Protein AF-A0AAU7AGF8-F1 (afdb_monomer_lite)

Sequence (89 aa):
MSKITINRVEYETDLFNDKAKALLNSVRVIEDSLVKLNDEVKVYNTAKRSYVSSLLAELEEYSEPKDYKTGKKAASKKTRSSAKSKKST

Radius of gyration: 31.0 Å; chains: 1; bounding box: 58×33×75 Å

Structure (mmCIF, N/CA/C/O backbone):
data_AF-A0AAU7AGF8-F1
#
_entry.id   AF-A0AAU7AGF8-F1
#
loop_
_atom_site.group_PDB
_atom_site.id
_atom_site.type_symbol
_atom_site.label_atom_id
_atom_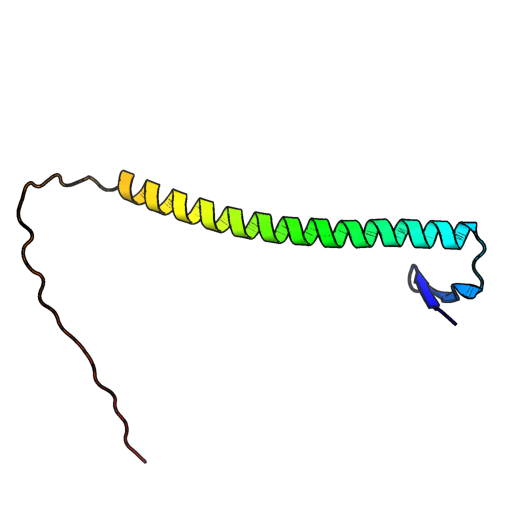site.label_alt_id
_atom_site.label_comp_id
_atom_site.label_asym_id
_atom_site.label_entity_id
_atom_site.label_seq_id
_atom_site.pdbx_PDB_ins_code
_atom_site.Cartn_x
_atom_site.Cartn_y
_atom_site.Cartn_z
_atom_site.occupancy
_atom_site.B_iso_or_equiv
_atom_site.auth_seq_id
_atom_site.auth_comp_id
_atom_site.auth_asym_id
_atom_site.auth_atom_id
_atom_site.pdbx_PDB_model_num
ATOM 1 N N . MET A 1 1 ? 25.726 -2.916 -11.426 1.00 71.38 1 MET A N 1
ATOM 2 C CA . MET A 1 1 ? 24.853 -3.906 -12.075 1.00 71.38 1 MET A CA 1
ATOM 3 C C . MET A 1 1 ? 23.595 -4.037 -11.241 1.00 71.38 1 MET A C 1
ATOM 5 O O . MET A 1 1 ? 23.597 -4.755 -10.245 1.00 71.38 1 MET A O 1
ATOM 9 N N . SER A 1 2 ? 22.562 -3.268 -11.574 1.00 86.75 2 SER A N 1
ATOM 10 C CA . SER A 1 2 ? 21.261 -3.358 -10.902 1.00 86.75 2 SER A CA 1
ATOM 11 C C . SER A 1 2 ? 20.422 -4.465 -11.549 1.00 86.75 2 SER A C 1
ATOM 13 O O . SER A 1 2 ? 20.398 -4.603 -12.772 1.00 86.75 2 SER A O 1
ATOM 15 N N . LYS A 1 3 ? 19.756 -5.286 -10.729 1.00 92.12 3 LYS A N 1
ATOM 16 C CA . LYS A 1 3 ? 18.948 -6.424 -11.185 1.00 92.12 3 LYS A CA 1
ATOM 17 C C . LYS A 1 3 ? 17.529 -6.348 -10.638 1.00 92.12 3 LYS A C 1
ATOM 19 O O . LYS A 1 3 ? 17.328 -5.893 -9.513 1.00 92.12 3 LYS A O 1
ATOM 24 N N . ILE A 1 4 ? 16.556 -6.800 -11.425 1.00 92.56 4 ILE A N 1
ATOM 25 C CA . ILE A 1 4 ? 15.161 -6.959 -10.993 1.00 92.56 4 ILE A CA 1
ATOM 26 C C . ILE A 1 4 ? 14.644 -8.332 -11.399 1.00 92.56 4 ILE A C 1
ATOM 28 O O . ILE A 1 4 ? 15.067 -8.883 -12.410 1.00 92.56 4 ILE A O 1
ATOM 32 N N . THR A 1 5 ? 13.698 -8.871 -10.637 1.00 93.00 5 THR A N 1
ATOM 33 C CA . THR A 1 5 ? 12.997 -10.105 -11.006 1.00 93.00 5 THR A CA 1
ATOM 34 C C . THR A 1 5 ? 11.579 -9.767 -11.444 1.00 93.00 5 THR A C 1
ATOM 36 O O . THR A 1 5 ? 10.823 -9.185 -10.673 1.00 93.00 5 THR A O 1
ATOM 39 N N . ILE A 1 6 ? 11.207 -10.153 -12.664 1.00 88.00 6 ILE A N 1
ATOM 40 C CA . ILE A 1 6 ? 9.840 -10.043 -13.191 1.00 88.00 6 ILE A CA 1
ATOM 41 C C . ILE A 1 6 ? 9.390 -11.450 -13.575 1.00 88.00 6 ILE A C 1
ATOM 43 O O . ILE A 1 6 ? 10.090 -12.141 -14.307 1.00 88.00 6 ILE A O 1
ATOM 47 N N . ASN A 1 7 ? 8.231 -11.897 -13.083 1.00 90.25 7 ASN A N 1
ATOM 48 C CA . ASN A 1 7 ? 7.675 -13.222 -13.397 1.00 90.25 7 ASN A CA 1
ATOM 49 C C . ASN A 1 7 ? 8.673 -14.382 -13.201 1.00 90.25 7 ASN A C 1
ATOM 51 O O . ASN A 1 7 ? 8.698 -15.324 -13.988 1.00 90.25 7 ASN A O 1
ATOM 55 N N . ARG A 1 8 ? 9.479 -14.321 -12.128 1.00 92.38 8 ARG A N 1
ATOM 56 C CA . ARG A 1 8 ? 10.531 -15.304 -11.782 1.00 92.38 8 ARG A CA 1
ATOM 57 C C . ARG A 1 8 ? 11.727 -15.345 -12.746 1.00 92.38 8 ARG A C 1
ATOM 59 O O . ARG A 1 8 ? 12.538 -16.259 -12.650 1.00 92.38 8 ARG A O 1
ATOM 66 N N . VAL A 1 9 ? 11.856 -14.362 -13.632 1.00 94.19 9 VAL A N 1
ATOM 67 C CA . VAL A 1 9 ? 13.018 -14.180 -14.508 1.00 94.19 9 VAL A CA 1
ATOM 68 C C . VAL A 1 9 ? 13.809 -12.968 -14.027 1.00 94.19 9 VAL A C 1
ATOM 70 O O . VAL A 1 9 ? 13.236 -11.904 -13.782 1.00 94.19 9 VAL A O 1
ATOM 73 N N . GLU A 1 10 ? 15.118 -13.138 -13.859 1.00 94.88 10 GLU A N 1
ATOM 74 C CA . GLU A 1 10 ? 16.033 -12.066 -13.469 1.00 94.88 10 GLU A CA 1
ATOM 75 C C . GLU A 1 10 ? 16.480 -11.278 -14.707 1.00 94.88 10 GLU A C 1
ATOM 77 O O . GLU A 1 10 ? 16.877 -11.852 -15.719 1.00 94.88 10 GLU A O 1
ATOM 82 N N . TYR A 1 11 ? 16.422 -9.954 -14.614 1.00 93.19 11 TYR A N 1
ATOM 83 C CA . TYR A 1 11 ? 16.822 -9.029 -15.662 1.00 93.19 11 TYR A CA 1
ATOM 84 C C . TYR A 1 11 ? 17.842 -8.030 -15.125 1.00 93.19 11 TYR A C 1
ATOM 86 O O . TYR A 1 11 ? 17.684 -7.491 -14.027 1.00 93.19 11 TYR A O 1
ATOM 94 N N . GLU A 1 12 ? 18.854 -7.725 -15.930 1.00 94.25 12 GLU A N 1
ATOM 95 C CA . GLU A 1 12 ? 19.776 -6.624 -15.66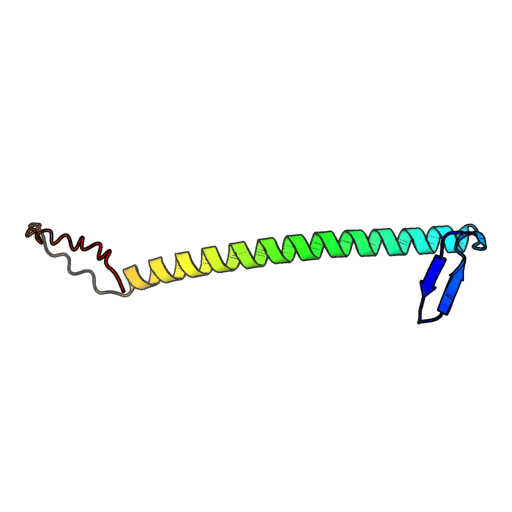3 1.00 94.25 12 GLU A CA 1
ATOM 96 C C . GLU A 1 12 ? 19.155 -5.314 -16.149 1.00 94.25 12 GLU A C 1
ATOM 98 O O . GLU A 1 12 ? 18.947 -5.110 -17.345 1.00 94.25 12 GLU A O 1
ATOM 103 N N . THR A 1 13 ? 18.860 -4.400 -15.227 1.00 90.38 13 THR A N 1
ATOM 104 C CA . THR A 1 13 ? 18.192 -3.134 -15.570 1.00 90.38 13 THR A CA 1
ATOM 105 C C . THR A 1 13 ? 19.082 -2.199 -16.375 1.00 90.38 13 THR A C 1
ATOM 107 O O . THR A 1 13 ? 18.591 -1.296 -17.049 1.00 90.38 13 THR A O 1
ATOM 110 N N . ASP A 1 14 ? 20.394 -2.407 -16.311 1.00 89.75 14 ASP A N 1
ATOM 111 C CA . ASP A 1 14 ? 21.375 -1.608 -17.042 1.00 89.75 14 ASP A CA 1
ATOM 112 C C . ASP A 1 14 ? 21.292 -1.877 -18.558 1.00 89.75 14 ASP A C 1
ATOM 114 O O . ASP A 1 14 ? 21.541 -0.972 -19.353 1.00 89.75 14 ASP A O 1
ATOM 118 N N . LEU A 1 15 ? 20.818 -3.069 -18.953 1.00 93.56 15 LEU A N 1
ATOM 119 C CA . LEU A 1 15 ? 20.573 -3.467 -20.345 1.00 93.56 15 LEU A CA 1
ATOM 120 C C . LEU A 1 15 ? 19.230 -2.962 -20.898 1.00 93.56 15 LEU A C 1
ATOM 122 O O . LEU A 1 15 ? 18.906 -3.190 -22.065 1.00 93.56 15 LEU A O 1
ATOM 126 N N . PHE A 1 16 ? 18.415 -2.296 -20.078 1.00 94.81 16 PHE A N 1
ATOM 127 C CA . PHE A 1 16 ? 17.112 -1.801 -20.511 1.00 94.81 16 PHE A CA 1
ATOM 128 C C . PHE A 1 16 ? 17.261 -0.572 -21.406 1.00 94.81 16 PHE A C 1
ATOM 130 O O . PHE A 1 16 ? 18.009 0.361 -21.102 1.00 94.81 16 PHE A O 1
ATOM 137 N N . ASN A 1 17 ? 16.474 -0.537 -22.481 1.00 96.75 17 ASN A N 1
ATOM 138 C CA . ASN A 1 17 ? 16.281 0.682 -23.259 1.00 96.75 17 ASN A CA 1
ATOM 139 C C . ASN A 1 17 ? 15.443 1.712 -22.474 1.00 96.75 17 ASN A C 1
ATOM 141 O O . ASN A 1 17 ? 14.831 1.397 -21.448 1.00 96.75 17 ASN A O 1
ATOM 145 N N . ASP A 1 18 ? 15.382 2.944 -22.974 1.00 96.50 18 ASP A N 1
ATOM 146 C CA . ASP A 1 18 ? 14.713 4.049 -22.274 1.00 96.50 18 ASP A CA 1
ATOM 147 C C . ASP A 1 18 ? 13.227 3.784 -22.017 1.00 96.50 18 ASP A C 1
ATOM 149 O O . ASP A 1 18 ? 12.706 4.121 -20.955 1.00 96.50 18 ASP A O 1
ATOM 153 N N . LYS A 1 19 ? 12.545 3.105 -22.949 1.00 97.00 19 LYS A N 1
ATOM 154 C CA . LYS A 1 19 ? 11.135 2.720 -22.789 1.00 97.00 19 LYS A CA 1
ATOM 155 C C . LYS A 1 19 ? 10.949 1.748 -21.625 1.00 97.00 19 LYS A C 1
ATOM 157 O O . LYS A 1 19 ? 10.064 1.947 -20.800 1.00 97.00 19 LYS A O 1
ATOM 162 N N . ALA A 1 20 ? 11.787 0.718 -21.536 1.00 95.31 20 ALA A N 1
ATOM 163 C CA . ALA A 1 20 ? 11.734 -0.259 -20.454 1.00 95.31 20 ALA A CA 1
ATOM 164 C C . ALA A 1 20 ? 12.063 0.380 -19.094 1.00 95.31 20 ALA A C 1
ATOM 166 O O . ALA A 1 20 ? 11.383 0.102 -18.108 1.00 95.31 20 ALA A O 1
ATOM 167 N N . LYS A 1 21 ? 13.039 1.298 -19.043 1.00 94.62 21 LYS A N 1
ATOM 168 C CA . LYS A 1 21 ? 13.345 2.078 -17.831 1.00 94.62 21 LYS A CA 1
ATOM 169 C C . LYS A 1 21 ? 12.175 2.971 -17.411 1.00 94.62 21 LYS A C 1
ATOM 171 O O . LYS A 1 21 ? 11.845 3.017 -16.228 1.00 94.62 21 LYS A O 1
ATOM 176 N N . ALA A 1 22 ? 11.519 3.632 -18.364 1.00 96.81 22 ALA A N 1
ATOM 177 C CA . ALA A 1 22 ? 10.342 4.453 -18.093 1.00 96.81 22 ALA A CA 1
ATOM 178 C C . ALA A 1 22 ? 9.191 3.617 -17.514 1.00 96.81 22 ALA A C 1
ATOM 180 O O . ALA A 1 22 ? 8.631 3.989 -16.487 1.00 96.81 22 ALA A O 1
ATOM 181 N N . LEU A 1 23 ? 8.900 2.453 -18.108 1.00 95.69 23 LEU A N 1
ATOM 182 C CA . LEU A 1 23 ? 7.870 1.536 -17.610 1.00 95.69 23 LEU A CA 1
ATOM 183 C C . LEU A 1 23 ? 8.185 1.020 -16.202 1.00 95.69 23 LEU A C 1
ATOM 185 O O . LEU A 1 23 ? 7.307 1.028 -15.344 1.00 95.69 23 LEU A O 1
ATOM 189 N N . LEU A 1 24 ? 9.433 0.621 -15.941 1.00 94.25 24 LEU A N 1
ATOM 190 C CA . LEU A 1 24 ? 9.862 0.186 -14.610 1.00 94.25 24 LEU A CA 1
ATOM 191 C C . LEU A 1 24 ? 9.645 1.285 -13.562 1.00 94.25 24 LEU A C 1
ATOM 193 O O . LEU A 1 24 ? 9.153 1.012 -12.469 1.00 94.25 24 LEU A O 1
ATOM 197 N N . ASN A 1 25 ? 9.978 2.531 -13.897 1.00 95.19 25 ASN A N 1
ATOM 198 C CA . ASN A 1 25 ? 9.748 3.660 -13.004 1.00 95.19 25 ASN A CA 1
ATOM 199 C C . ASN A 1 25 ? 8.254 3.917 -12.781 1.00 95.19 25 ASN A C 1
ATOM 201 O O . ASN A 1 25 ? 7.851 4.146 -11.646 1.00 95.19 25 ASN A O 1
ATOM 205 N N . SER A 1 26 ? 7.420 3.832 -13.822 1.00 97.31 26 SER A N 1
ATOM 206 C CA . SER A 1 26 ? 5.965 3.951 -13.673 1.00 97.31 26 SER A CA 1
ATOM 207 C C . SER A 1 26 ? 5.392 2.885 -12.738 1.00 97.31 26 SER A C 1
ATOM 209 O O . SER A 1 26 ? 4.559 3.208 -11.896 1.00 97.31 26 SER A O 1
ATOM 211 N N . VAL A 1 27 ? 5.863 1.636 -12.839 1.00 95.44 27 VAL A N 1
ATOM 212 C CA . VAL A 1 27 ? 5.454 0.555 -11.928 1.00 95.44 27 VAL A CA 1
ATOM 213 C C . VAL A 1 27 ? 5.838 0.886 -10.485 1.00 95.44 27 VAL A C 1
ATOM 215 O O . VAL A 1 27 ? 4.976 0.841 -9.613 1.00 95.44 27 VAL A O 1
ATOM 218 N N . ARG A 1 28 ? 7.082 1.315 -10.236 1.00 94.31 28 ARG A N 1
ATOM 219 C CA . ARG A 1 28 ? 7.543 1.696 -8.888 1.00 94.31 28 ARG A CA 1
ATOM 220 C C . ARG A 1 28 ? 6.726 2.830 -8.274 1.00 94.31 28 ARG A C 1
ATOM 222 O O . ARG A 1 28 ? 6.392 2.779 -7.098 1.00 94.31 28 ARG A O 1
ATOM 229 N N . VAL A 1 29 ? 6.349 3.828 -9.075 1.00 97.31 29 VAL A N 1
ATOM 230 C CA . VAL A 1 29 ? 5.487 4.928 -8.611 1.00 97.31 29 VAL A CA 1
ATOM 231 C C . VAL A 1 29 ? 4.131 4.403 -8.128 1.00 97.31 29 VAL A C 1
ATOM 233 O O . VAL A 1 29 ? 3.617 4.863 -7.107 1.00 97.31 29 VAL A O 1
ATOM 236 N N . ILE A 1 30 ? 3.554 3.427 -8.836 1.00 98.00 30 ILE A N 1
ATOM 237 C CA . ILE A 1 30 ? 2.293 2.796 -8.432 1.00 98.00 30 ILE A CA 1
ATOM 238 C C . ILE A 1 30 ? 2.495 1.984 -7.147 1.00 98.00 30 ILE A C 1
ATOM 240 O O . ILE A 1 30 ? 1.691 2.112 -6.226 1.00 98.00 30 ILE A O 1
ATOM 244 N N . GLU A 1 31 ? 3.567 1.203 -7.044 1.00 96.38 31 GLU A N 1
ATOM 245 C CA . GLU A 1 31 ? 3.891 0.429 -5.838 1.00 96.38 31 GLU A CA 1
ATOM 246 C C . GLU A 1 31 ? 4.022 1.330 -4.602 1.00 96.38 31 GLU A C 1
ATOM 248 O O . GLU A 1 31 ? 3.368 1.083 -3.587 1.00 96.38 31 GLU A O 1
ATOM 253 N N . ASP A 1 32 ? 4.762 2.434 -4.710 1.00 97.81 32 ASP A N 1
ATOM 254 C CA . ASP A 1 32 ? 4.909 3.409 -3.627 1.00 97.81 32 ASP A CA 1
ATOM 255 C C . ASP A 1 32 ? 3.565 4.042 -3.234 1.00 97.81 32 ASP A C 1
ATOM 257 O O . ASP A 1 32 ? 3.298 4.292 -2.055 1.00 97.81 32 ASP A O 1
ATOM 261 N N . SER A 1 33 ? 2.688 4.296 -4.212 1.00 97.88 33 SER A N 1
ATOM 262 C CA . SER A 1 33 ? 1.343 4.818 -3.947 1.00 97.88 33 SER A CA 1
ATOM 263 C C . SER A 1 33 ? 0.463 3.806 -3.203 1.00 97.88 33 SER A C 1
ATOM 265 O O . SER A 1 33 ? -0.262 4.183 -2.281 1.00 97.88 33 SER A O 1
ATOM 267 N N . LEU A 1 34 ? 0.578 2.514 -3.528 1.00 98.44 34 LEU A N 1
ATOM 268 C CA . LEU A 1 34 ? -0.155 1.444 -2.852 1.00 98.44 34 LEU A CA 1
ATOM 269 C C . LEU A 1 34 ? 0.296 1.275 -1.402 1.00 98.44 34 LEU A C 1
ATOM 271 O O . LEU A 1 34 ? -0.543 1.059 -0.528 1.00 98.44 34 LEU A O 1
ATOM 275 N N . VAL A 1 35 ? 1.597 1.414 -1.129 1.00 98.25 35 VAL A N 1
ATOM 276 C CA . VAL A 1 35 ? 2.122 1.392 0.244 1.00 98.25 35 VAL A CA 1
ATOM 277 C C . VAL A 1 35 ? 1.478 2.500 1.079 1.00 98.25 35 VAL A C 1
ATOM 279 O O . VAL A 1 35 ? 0.955 2.220 2.157 1.00 98.25 35 VAL A O 1
ATOM 282 N N . LYS A 1 36 ? 1.428 3.731 0.554 1.00 98.00 36 LYS A N 1
ATOM 283 C CA . LYS A 1 36 ? 0.796 4.872 1.240 1.00 98.00 36 LYS A CA 1
ATOM 284 C C . LYS A 1 36 ? -0.691 4.641 1.497 1.00 98.00 36 LYS A C 1
ATOM 286 O O . LYS A 1 36 ? -1.144 4.803 2.626 1.00 98.00 36 LYS A O 1
ATOM 291 N N . LEU A 1 37 ? -1.435 4.196 0.482 1.00 98.56 37 LEU A N 1
ATOM 292 C CA . LEU A 1 37 ? -2.861 3.882 0.625 1.00 98.56 37 LEU A CA 1
ATOM 293 C C . LEU A 1 37 ? -3.104 2.796 1.679 1.00 98.56 37 LEU A C 1
ATOM 295 O O . LEU A 1 37 ? -4.038 2.892 2.471 1.00 98.56 37 LEU A O 1
ATOM 299 N N . ASN A 1 38 ? -2.258 1.768 1.731 1.00 98.50 38 ASN A N 1
ATOM 300 C CA . ASN A 1 38 ? -2.366 0.725 2.745 1.00 98.50 38 ASN A CA 1
ATOM 301 C C . ASN A 1 38 ? -2.127 1.270 4.163 1.00 98.50 38 ASN A C 1
ATOM 303 O O . ASN A 1 38 ? -2.806 0.862 5.106 1.00 98.50 38 ASN A O 1
ATOM 307 N N . ASP A 1 39 ? -1.194 2.205 4.329 1.00 98.38 39 ASP A N 1
ATOM 308 C CA . ASP A 1 39 ? -0.974 2.862 5.616 1.00 98.38 39 ASP A CA 1
ATOM 309 C C . ASP A 1 39 ? -2.163 3.747 6.015 1.00 98.38 39 ASP A C 1
ATOM 311 O O . ASP A 1 39 ? -2.616 3.681 7.161 1.00 98.38 39 ASP A O 1
ATOM 315 N N . GLU A 1 40 ? -2.764 4.472 5.071 1.00 98.25 40 GLU A N 1
ATOM 316 C CA . GLU A 1 40 ? -4.014 5.207 5.303 1.00 98.25 40 GLU A CA 1
ATOM 317 C C . GLU A 1 40 ? -5.164 4.272 5.711 1.00 98.25 40 GLU A C 1
ATOM 319 O O . GLU A 1 40 ? -5.908 4.569 6.649 1.00 98.25 40 GLU A O 1
ATOM 324 N N . VAL A 1 41 ? -5.275 3.092 5.093 1.00 98.56 41 VAL A N 1
ATOM 325 C CA . VAL A 1 41 ? -6.262 2.069 5.474 1.00 98.56 41 VAL A CA 1
ATOM 326 C C . VAL A 1 41 ? -6.041 1.580 6.910 1.00 98.56 41 VAL A C 1
ATOM 328 O O . VAL A 1 41 ? -7.010 1.381 7.651 1.00 98.56 41 VAL A O 1
ATOM 331 N N . LYS A 1 42 ? -4.791 1.409 7.359 1.00 98.56 42 LYS A N 1
ATOM 332 C CA . LYS A 1 42 ? -4.495 1.053 8.762 1.00 98.56 42 LYS A CA 1
ATOM 333 C C . LYS A 1 42 ? -4.938 2.150 9.728 1.00 98.56 42 LYS A C 1
ATOM 335 O O . LYS A 1 42 ? -5.528 1.841 10.770 1.00 98.56 42 LYS A O 1
ATOM 340 N N . VAL A 1 43 ? -4.692 3.415 9.383 1.00 98.56 43 VAL A N 1
ATOM 341 C CA . VAL A 1 43 ? -5.138 4.569 10.178 1.00 98.56 43 VAL A CA 1
ATOM 342 C C . VAL A 1 43 ? -6.663 4.601 10.252 1.00 98.56 43 VAL A C 1
ATOM 344 O O . VAL A 1 43 ? -7.217 4.651 11.352 1.00 98.56 43 VAL A O 1
ATOM 347 N N . TYR A 1 44 ? -7.346 4.466 9.113 1.00 98.56 44 TYR A N 1
ATOM 348 C CA . TYR A 1 44 ? -8.805 4.394 9.041 1.00 98.56 44 TYR A CA 1
ATOM 349 C C . TYR A 1 44 ? -9.370 3.289 9.940 1.00 98.56 44 TYR A C 1
ATOM 351 O O . TYR A 1 44 ? -10.262 3.536 10.751 1.00 98.56 44 TYR A O 1
ATOM 359 N N . ASN A 1 45 ? -8.829 2.073 9.841 1.00 98.56 45 ASN A N 1
ATOM 360 C CA . ASN A 1 45 ? -9.291 0.937 10.636 1.00 98.56 45 ASN A CA 1
ATOM 361 C C . ASN A 1 45 ? -9.117 1.175 12.140 1.00 98.56 45 ASN A C 1
ATOM 363 O O . ASN A 1 45 ? -9.986 0.800 12.930 1.00 98.56 45 ASN A O 1
ATOM 367 N N . THR A 1 46 ? -8.017 1.813 12.536 1.00 98.50 46 THR A N 1
ATOM 368 C CA . THR A 1 46 ? -7.749 2.161 13.936 1.00 98.50 46 THR A CA 1
ATOM 369 C C . THR A 1 46 ? -8.746 3.200 14.444 1.00 98.50 46 THR A C 1
ATOM 371 O O . THR A 1 46 ? -9.379 2.988 15.479 1.00 98.50 46 THR A O 1
ATOM 374 N N . ALA A 1 47 ? -8.955 4.279 13.686 1.00 98.44 47 ALA A N 1
ATOM 375 C CA . ALA A 1 47 ? -9.920 5.319 14.029 1.00 98.44 47 ALA A CA 1
ATOM 376 C C . ALA A 1 47 ? -11.345 4.755 14.123 1.00 98.44 47 ALA A C 1
ATOM 378 O O . ALA A 1 47 ? -12.033 4.965 15.119 1.00 98.44 47 ALA A O 1
ATOM 379 N N . LYS A 1 48 ? -11.759 3.949 13.137 1.00 98.50 48 LYS A N 1
ATOM 380 C CA . LYS A 1 48 ? -13.068 3.289 13.118 1.00 98.50 48 LYS A CA 1
ATOM 381 C C . LYS A 1 48 ? -13.306 2.456 14.375 1.00 98.50 48 LYS A C 1
ATOM 383 O O . LYS A 1 48 ? -14.368 2.572 14.976 1.00 98.50 48 LYS A O 1
ATOM 388 N N . ARG A 1 49 ? -12.340 1.623 14.780 1.00 98.38 49 ARG A N 1
ATOM 389 C CA . ARG A 1 49 ? -12.461 0.801 15.998 1.00 98.38 49 ARG A CA 1
ATOM 390 C C . ARG A 1 49 ? -12.666 1.663 17.241 1.00 98.38 49 ARG A C 1
ATOM 392 O O . ARG A 1 49 ? -13.541 1.350 18.040 1.00 98.38 49 ARG A O 1
ATOM 399 N N . SER A 1 50 ? -11.897 2.745 17.365 1.00 98.12 50 SER A N 1
ATOM 400 C CA . SER A 1 50 ? -12.033 3.701 18.468 1.00 98.12 50 SER A CA 1
ATOM 401 C C . SER A 1 50 ? -13.435 4.316 18.502 1.00 98.12 50 SER A C 1
ATOM 403 O O . SER A 1 50 ? -14.138 4.193 19.500 1.00 98.12 50 SER A O 1
ATOM 405 N N . TYR A 1 51 ? -13.897 4.877 17.381 1.00 98.12 51 TYR A N 1
ATOM 406 C CA . TYR A 1 51 ? -15.205 5.531 17.313 1.00 98.12 51 TYR A CA 1
ATOM 407 C C . TYR A 1 51 ? -16.370 4.575 17.549 1.00 98.12 51 TYR A C 1
ATOM 409 O O . TYR A 1 51 ? -17.315 4.932 18.245 1.00 98.12 51 TYR A O 1
ATOM 417 N N . VAL A 1 52 ? -16.301 3.352 17.018 1.00 98.12 52 VAL A N 1
ATOM 418 C CA . VAL A 1 52 ? -17.320 2.328 17.278 1.00 98.12 52 VAL A CA 1
ATOM 419 C C . VAL A 1 52 ? -17.340 1.953 18.759 1.00 98.12 52 VAL A C 1
ATOM 421 O O . VAL A 1 52 ? -18.416 1.874 19.339 1.00 98.12 52 VAL A O 1
ATOM 424 N N . SER A 1 53 ? -16.176 1.769 19.389 1.00 97.25 53 SER A N 1
ATOM 425 C CA . SER A 1 53 ? -16.102 1.468 20.823 1.00 97.2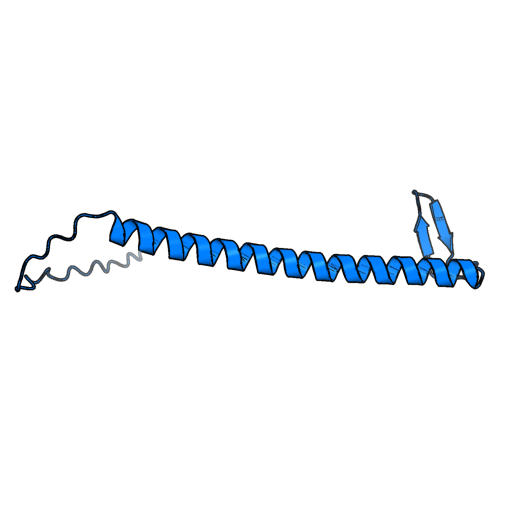5 53 SER A CA 1
ATOM 426 C C . SER A 1 53 ? -16.697 2.587 21.675 1.00 97.25 53 SER A C 1
ATOM 428 O O . SER A 1 53 ? -17.438 2.302 22.610 1.00 97.25 53 SER A O 1
ATOM 430 N N . SER A 1 54 ? -16.386 3.846 21.359 1.00 97.00 54 SER A N 1
ATOM 431 C CA . SER A 1 54 ? -16.946 4.998 22.069 1.00 97.00 54 SER A CA 1
ATOM 432 C C . SER A 1 54 ? -18.457 5.097 21.874 1.00 97.00 54 SER A C 1
ATOM 434 O O . SER A 1 54 ? -19.179 5.290 22.843 1.00 97.00 54 SER A O 1
ATOM 436 N N . LEU A 1 55 ? -18.948 4.902 20.647 1.00 96.06 55 LEU A N 1
ATOM 437 C CA . LEU A 1 55 ? -20.381 4.931 20.361 1.00 96.06 55 LEU A CA 1
ATOM 438 C C . LEU A 1 55 ? -21.141 3.838 21.123 1.00 96.06 55 LEU A C 1
ATOM 440 O O . LEU A 1 55 ? -22.215 4.101 21.650 1.00 96.06 55 LEU A O 1
ATOM 444 N N . LEU A 1 56 ? -20.594 2.623 21.195 1.00 95.69 56 LEU A N 1
ATOM 445 C CA . LEU A 1 56 ? -21.224 1.529 21.936 1.00 95.69 56 LEU A CA 1
ATOM 446 C C . LEU A 1 56 ? -21.315 1.824 23.439 1.00 95.69 56 LEU A C 1
ATOM 448 O O . LEU A 1 56 ? -22.353 1.543 24.026 1.00 95.69 56 LEU A O 1
ATOM 452 N N . ALA A 1 57 ? -20.283 2.430 24.034 1.00 94.75 57 ALA A N 1
ATOM 453 C CA . ALA A 1 57 ? -20.296 2.812 25.448 1.00 94.75 57 ALA A CA 1
ATOM 454 C C . ALA A 1 57 ? -21.383 3.856 25.760 1.00 94.75 57 ALA A C 1
ATOM 456 O O . ALA A 1 57 ? -22.101 3.726 26.747 1.00 94.75 57 ALA A O 1
ATOM 457 N N . GLU A 1 58 ? -21.549 4.854 24.887 1.00 93.81 58 GLU A N 1
ATOM 458 C CA . GLU A 1 58 ? -22.633 5.836 25.007 1.00 93.81 58 GLU A CA 1
ATOM 459 C C . GLU A 1 58 ? -24.005 5.152 24.909 1.00 93.81 58 GLU A C 1
ATOM 461 O O . GLU A 1 58 ? -24.889 5.392 25.727 1.00 93.81 58 GLU A O 1
ATOM 466 N N . LEU A 1 59 ? -24.194 4.259 23.931 1.00 92.12 59 LEU A N 1
ATOM 467 C CA . LEU A 1 59 ? -25.466 3.555 23.740 1.00 92.12 59 LEU A CA 1
ATOM 468 C C . LEU A 1 59 ? -25.824 2.632 24.913 1.00 92.12 59 LEU A C 1
ATOM 470 O O . LEU A 1 59 ? -27.006 2.513 25.236 1.00 92.12 59 LEU A O 1
ATOM 474 N N . GLU A 1 60 ? -24.836 2.011 25.561 1.00 88.81 60 GLU A N 1
ATOM 475 C CA . GLU A 1 60 ? -25.045 1.219 26.775 1.00 88.81 60 GLU A CA 1
ATOM 476 C C . GLU A 1 60 ? -25.580 2.103 27.915 1.00 88.81 60 GLU A C 1
ATOM 478 O O . GLU A 1 60 ? -26.617 1.770 28.491 1.00 88.81 60 GLU A O 1
ATOM 483 N N . GLU A 1 61 ? -24.995 3.292 28.131 1.00 82.69 61 GLU A N 1
ATOM 484 C CA . GLU A 1 61 ? -25.486 4.274 29.114 1.00 82.69 61 GLU A CA 1
ATOM 485 C C . GLU A 1 61 ? -26.930 4.736 28.831 1.00 82.69 61 GLU A C 1
ATOM 487 O O . GLU A 1 61 ? -27.706 4.983 29.758 1.00 82.69 61 GLU A O 1
ATOM 492 N N . TYR A 1 62 ? -27.322 4.855 27.558 1.00 74.56 62 TYR A N 1
ATOM 493 C CA . TYR A 1 62 ? -28.705 5.178 27.186 1.00 74.56 62 TYR A CA 1
ATOM 494 C C . TYR A 1 62 ? -29.678 4.004 27.371 1.00 74.56 62 TYR A C 1
ATOM 496 O O . TYR A 1 62 ? -30.872 4.238 27.562 1.00 74.56 62 TYR A O 1
ATOM 504 N N . SER A 1 63 ? -29.199 2.760 27.276 1.00 65.06 63 SER A N 1
ATOM 505 C CA . SER A 1 63 ? -30.035 1.555 27.356 1.00 65.06 63 SER A CA 1
ATOM 506 C C . SER A 1 63 ? -30.314 1.084 28.786 1.00 65.06 63 SER A C 1
ATOM 508 O O . SER A 1 63 ? -31.290 0.365 29.015 1.00 65.06 63 SER A O 1
ATOM 510 N N . GLU A 1 64 ? -29.505 1.511 29.757 1.00 59.34 64 GLU A N 1
ATOM 511 C CA . GLU A 1 64 ? -29.775 1.265 31.171 1.00 59.34 64 GLU A CA 1
ATOM 512 C C . GLU A 1 64 ? -30.873 2.221 31.688 1.00 59.34 64 GLU A C 1
ATOM 514 O O . GLU A 1 64 ? -30.806 3.435 31.456 1.00 59.34 64 GLU A O 1
ATOM 519 N N . PRO A 1 65 ? -31.905 1.730 32.408 1.00 53.94 65 PRO A N 1
ATOM 520 C CA . PRO A 1 65 ? -32.889 2.610 33.019 1.00 53.94 65 PRO A CA 1
ATOM 521 C C . PRO A 1 65 ? -32.186 3.531 34.019 1.00 53.94 65 PRO A C 1
ATOM 523 O O . PRO A 1 65 ? -31.689 3.081 35.052 1.00 53.94 65 PRO A O 1
ATOM 526 N N . LYS A 1 66 ? -32.155 4.838 33.728 1.00 55.69 66 LYS A N 1
ATOM 527 C CA . LYS A 1 66 ? -31.627 5.838 34.660 1.00 55.69 66 LYS A CA 1
ATOM 528 C C . LYS A 1 66 ? -32.528 5.884 35.896 1.00 55.69 66 LYS A C 1
ATOM 530 O O . LYS A 1 66 ? -33.561 6.553 35.894 1.00 55.69 66 LYS A O 1
ATOM 535 N N . ASP A 1 67 ? -32.125 5.199 36.965 1.00 48.75 67 ASP A N 1
ATOM 536 C CA . ASP A 1 67 ? -32.649 5.410 38.314 1.00 48.75 67 ASP A CA 1
ATOM 537 C C . ASP A 1 67 ? -32.347 6.863 38.721 1.00 48.75 67 ASP A C 1
ATOM 539 O O . ASP A 1 67 ? -31.302 7.178 39.293 1.00 48.75 67 ASP A O 1
ATOM 543 N N . TYR A 1 68 ? -33.260 7.788 38.419 1.00 45.25 68 TYR A N 1
ATOM 544 C CA . TYR A 1 68 ? -33.178 9.186 38.840 1.00 45.25 68 TYR A CA 1
ATOM 545 C C . TYR A 1 68 ? -33.479 9.307 40.344 1.00 45.25 68 TYR A C 1
ATOM 547 O O . TYR A 1 68 ? -34.427 9.949 40.781 1.00 45.25 68 TYR A O 1
ATOM 555 N N . LYS A 1 69 ? -32.667 8.688 41.202 1.00 45.25 69 LYS A N 1
ATOM 556 C CA . LYS A 1 69 ? -32.788 8.869 42.652 1.00 45.25 69 LYS A CA 1
ATOM 557 C C . LYS A 1 69 ? -31.898 10.018 43.100 1.00 45.25 69 LYS A C 1
ATOM 559 O O . LYS A 1 69 ? -30.711 9.878 43.373 1.00 45.25 69 LYS A O 1
ATOM 564 N N . THR A 1 70 ? -32.536 11.185 43.141 1.00 44.97 70 THR A N 1
ATOM 565 C CA . THR A 1 70 ? -32.373 12.238 44.151 1.00 44.97 70 THR A CA 1
ATOM 566 C C . THR A 1 70 ? -31.391 11.908 45.282 1.00 44.97 70 THR A C 1
ATOM 568 O O . THR A 1 70 ? -31.617 10.982 46.055 1.00 44.97 70 THR A O 1
ATOM 571 N N . GLY A 1 71 ? -30.355 12.742 45.407 1.00 48.47 71 GLY A N 1
ATOM 572 C CA . GLY A 1 71 ? -29.635 13.072 46.640 1.00 48.47 71 GLY A CA 1
ATOM 573 C C . GLY A 1 71 ? -29.428 11.968 47.682 1.00 48.47 71 GLY A C 1
ATOM 574 O O . GLY A 1 71 ? -30.266 11.787 48.559 1.00 48.47 71 GLY A O 1
ATOM 575 N N . LYS A 1 72 ? -28.238 11.354 47.670 1.00 41.88 72 LYS A N 1
ATOM 576 C CA . LYS A 1 72 ? -27.312 11.185 48.816 1.00 41.88 72 LYS A CA 1
ATOM 577 C C . LYS A 1 72 ? -26.196 10.225 48.396 1.00 41.88 72 LYS A C 1
ATOM 579 O O . LYS A 1 72 ? -26.417 9.029 48.250 1.00 41.88 72 LYS A O 1
ATOM 584 N N . LYS A 1 73 ? -24.973 10.742 48.234 1.00 43.56 73 LYS A N 1
ATOM 585 C CA . LYS A 1 73 ? -23.773 9.902 48.118 1.00 43.56 73 LYS A CA 1
ATOM 586 C C . LYS A 1 73 ? -23.542 9.212 49.466 1.00 43.56 73 LYS A C 1
ATOM 588 O O . LYS A 1 73 ? -23.010 9.823 50.389 1.00 43.56 73 LYS A O 1
ATOM 593 N N . ALA A 1 74 ? -23.967 7.957 49.585 1.00 39.81 74 ALA A N 1
ATOM 594 C CA . ALA A 1 74 ? -23.514 7.078 50.651 1.00 39.81 74 ALA A CA 1
ATOM 595 C C . ALA A 1 74 ? -22.066 6.664 50.347 1.00 39.81 74 ALA A C 1
ATOM 597 O O . ALA A 1 74 ? -21.752 6.162 49.270 1.00 39.81 74 ALA A O 1
ATOM 598 N N . ALA A 1 75 ? -21.173 6.947 51.289 1.00 50.38 75 ALA A N 1
ATOM 599 C CA . ALA A 1 75 ? -19.749 6.676 51.199 1.00 50.38 75 ALA A CA 1
ATOM 600 C C . ALA A 1 75 ? -19.458 5.168 51.086 1.00 50.38 75 ALA A C 1
ATOM 602 O O . ALA A 1 75 ? -19.710 4.429 52.037 1.00 50.38 75 ALA A O 1
ATOM 603 N N . SER A 1 76 ? -18.836 4.711 49.991 1.00 50.62 76 SER A N 1
ATOM 604 C CA . SER A 1 76 ? -18.175 3.400 49.977 1.00 50.62 76 SER A CA 1
ATOM 605 C C . SER A 1 76 ? -16.699 3.562 50.345 1.00 50.62 76 SER A C 1
ATOM 607 O O . SER A 1 76 ? -15.875 4.074 49.586 1.00 50.62 76 SER A O 1
ATOM 609 N N . LYS A 1 77 ? -16.393 3.138 51.570 1.00 47.78 77 LYS A N 1
ATOM 610 C CA . LYS A 1 77 ? -15.061 3.006 52.159 1.00 47.78 77 LYS A CA 1
ATOM 611 C C . LYS A 1 77 ? -14.072 2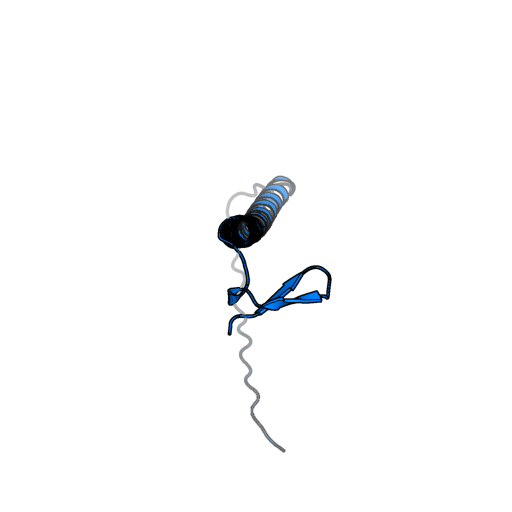.282 51.234 1.00 47.78 77 LYS A C 1
ATOM 613 O O . LYS A 1 77 ? -14.265 1.132 50.869 1.00 47.78 77 LYS A O 1
ATOM 618 N N . LYS A 1 78 ? -12.948 2.960 51.007 1.00 48.22 78 LYS A N 1
ATOM 619 C CA . LYS A 1 78 ? -11.565 2.458 50.949 1.00 48.22 78 LYS A CA 1
ATOM 620 C C . LYS A 1 78 ? -11.361 1.036 51.512 1.00 48.22 78 LYS A C 1
ATOM 622 O O . LYS A 1 78 ? -11.424 0.858 52.726 1.00 48.22 78 LYS A O 1
ATOM 627 N N . THR A 1 79 ? -10.886 0.112 50.676 1.00 42.69 79 THR A N 1
ATOM 628 C CA . THR A 1 79 ? -9.901 -0.905 51.079 1.00 42.69 79 THR A CA 1
ATOM 629 C C . THR A 1 79 ? -8.735 -0.906 50.091 1.00 42.69 79 THR A C 1
ATOM 631 O O . THR A 1 79 ? -8.850 -1.215 48.911 1.00 42.69 79 THR A O 1
ATOM 634 N N . ARG A 1 80 ? -7.579 -0.476 50.602 1.00 43.84 80 ARG A N 1
ATOM 635 C CA . ARG A 1 80 ? -6.264 -0.688 50.001 1.00 43.84 80 ARG A CA 1
ATOM 636 C C . ARG A 1 80 ? -5.894 -2.156 50.223 1.00 43.84 80 ARG A C 1
ATOM 638 O O . ARG A 1 80 ? -5.850 -2.565 51.378 1.00 43.84 80 ARG A O 1
ATOM 645 N N . SER A 1 81 ? -5.530 -2.901 49.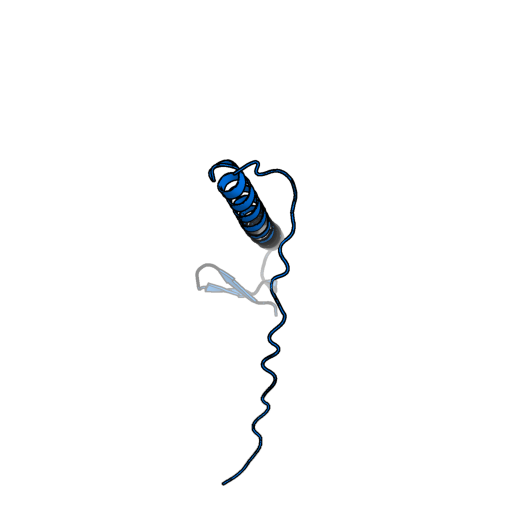185 1.00 43.84 81 SER A N 1
ATOM 646 C CA . SER A 1 81 ? -4.732 -4.125 49.337 1.00 43.84 81 SER A CA 1
ATOM 647 C C . SER A 1 81 ? -3.370 -3.925 48.679 1.00 43.84 81 SER A C 1
ATOM 649 O O . SER A 1 81 ? -3.124 -4.312 47.541 1.00 43.84 81 SER A O 1
ATOM 651 N N . SER A 1 82 ? -2.472 -3.280 49.420 1.00 42.34 82 SER A N 1
ATOM 652 C CA . SER A 1 82 ? -1.034 -3.443 49.238 1.00 42.34 82 SER A CA 1
ATOM 653 C C . SER A 1 82 ? -0.599 -4.712 49.972 1.00 42.34 82 SER A C 1
ATOM 655 O O . SER A 1 82 ? -0.734 -4.759 51.192 1.00 42.34 82 SER A O 1
ATOM 657 N N . ALA A 1 83 ? -0.025 -5.695 49.280 1.00 42.78 83 ALA A N 1
ATOM 658 C CA . ALA A 1 83 ? 0.820 -6.705 49.920 1.00 42.78 83 ALA A CA 1
ATOM 659 C C . ALA A 1 83 ? 1.861 -7.244 48.930 1.00 42.78 83 ALA A C 1
ATOM 661 O O . ALA A 1 83 ? 1.688 -8.247 48.249 1.00 42.78 83 ALA A O 1
ATOM 662 N N . LYS A 1 84 ? 2.973 -6.515 48.878 1.00 43.66 84 LYS A N 1
ATOM 663 C CA . LYS A 1 84 ? 4.291 -6.959 48.433 1.00 43.66 84 LYS A CA 1
ATOM 664 C C . LYS A 1 84 ? 4.700 -8.193 49.249 1.00 43.66 84 LYS A C 1
ATOM 666 O O . LYS A 1 84 ? 4.909 -8.057 50.450 1.00 43.66 84 LYS A O 1
ATOM 671 N N . SER A 1 85 ? 4.870 -9.351 48.613 1.00 43.03 85 SER A N 1
ATOM 672 C CA . SER A 1 85 ? 5.615 -10.480 49.187 1.00 43.03 85 SER A CA 1
ATOM 673 C C . SER A 1 85 ? 6.946 -10.630 48.450 1.00 43.03 85 SER A C 1
ATOM 675 O O . SER A 1 85 ? 6.995 -11.026 47.289 1.00 43.03 85 SER A O 1
ATOM 677 N N . LYS A 1 86 ? 8.030 -10.245 49.131 1.00 47.50 86 LYS A N 1
ATOM 678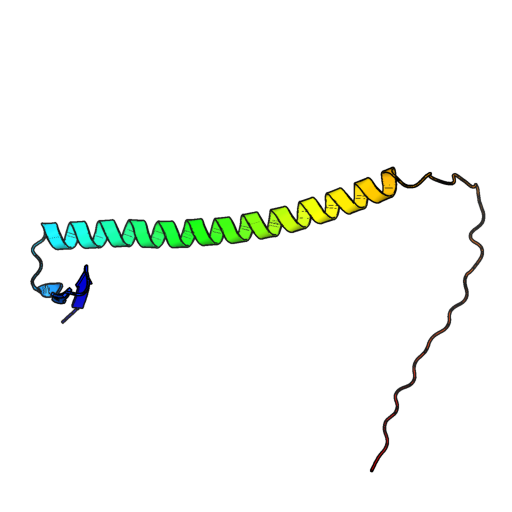 C CA . LYS A 1 86 ? 9.401 -10.704 48.880 1.00 47.50 86 LYS A CA 1
ATOM 679 C C . LYS A 1 86 ? 9.739 -11.710 49.990 1.00 47.50 86 LYS A C 1
ATOM 681 O O . LYS A 1 86 ? 9.756 -11.279 51.140 1.00 47.50 86 LYS A O 1
ATOM 686 N N . LYS A 1 87 ? 10.058 -12.968 49.654 1.00 46.59 87 LYS A N 1
ATOM 687 C CA . LYS A 1 87 ? 11.022 -13.899 50.313 1.00 46.59 87 LYS A CA 1
ATOM 688 C C . LYS A 1 87 ? 10.837 -15.299 49.691 1.00 46.59 87 LYS A C 1
ATOM 690 O O . LYS A 1 87 ? 9.717 -15.777 49.653 1.00 46.59 87 LYS A O 1
ATOM 695 N N . SER A 1 88 ? 11.841 -15.855 49.007 1.00 41.41 88 SER A N 1
ATOM 696 C CA . SER A 1 88 ? 12.996 -16.608 49.546 1.00 41.41 88 SER A CA 1
ATOM 697 C C . SER A 1 88 ? 12.711 -18.107 49.648 1.00 41.41 88 SER A C 1
ATOM 699 O O . SER A 1 88 ? 12.142 -18.526 50.648 1.00 41.41 88 SER A O 1
ATOM 701 N N . THR A 1 89 ? 13.193 -18.866 48.665 1.00 48.31 89 THR A N 1
ATOM 702 C CA . THR A 1 89 ? 14.122 -20.009 48.804 1.00 48.31 89 THR A CA 1
ATOM 703 C C . THR A 1 89 ? 14.659 -20.340 47.424 1.00 48.31 89 THR A C 1
ATOM 705 O O . THR A 1 89 ? 13.833 -20.315 46.484 1.00 48.31 89 THR A O 1
#

pLDDT: mean 80.28, std 22.46, range [39.81, 98.56]

Foldseek 3Di:
DDWDADPNDIDDCVPDDPVRVVVVVVVVVVVVVVVVVVVVVVVVVVVVVVVVVVVVVVVVVVPDPPPPDDDDPDDDDDDDDDDDDDDDD

Secondary structure (DSSP, 8-state):
--EEEETTEEEEGGG--HHHHHHHHHHHHHHHHHHHHHHHHHHHHHHHHHHHHHHHHHHHHHHS------S------------------